Protein AF-T5A6A7-F1 (afdb_monomer_lite)

Structure (mmCIF, N/CA/C/O backbone):
data_AF-T5A6A7-F1
#
_entry.id   AF-T5A6A7-F1
#
loop_
_atom_site.group_PDB
_atom_site.id
_atom_site.type_symbol
_atom_site.label_atom_id
_atom_site.label_alt_id
_atom_site.label_comp_id
_atom_site.label_asym_id
_atom_site.label_entity_id
_atom_site.label_seq_id
_atom_site.pdbx_PDB_ins_code
_atom_site.Cartn_x
_atom_site.Cartn_y
_atom_site.Cartn_z
_atom_site.occupancy
_atom_site.B_iso_or_equiv
_atom_site.auth_seq_id
_atom_site.auth_comp_id
_atom_site.auth_asym_id
_atom_site.auth_atom_id
_atom_site.pdbx_PDB_model_num
ATOM 1 N N . MET A 1 1 ? -23.166 -7.751 9.401 1.00 51.91 1 MET A N 1
ATOM 2 C CA . MET A 1 1 ? -21.979 -6.919 9.699 1.00 51.91 1 MET A CA 1
ATOM 3 C C . MET A 1 1 ? -20.802 -7.547 8.962 1.00 51.91 1 MET A C 1
ATOM 5 O O . MET A 1 1 ? -20.693 -8.763 9.015 1.00 51.91 1 MET A O 1
ATOM 9 N N . VAL A 1 2 ? -20.005 -6.779 8.213 1.00 72.06 2 VAL A N 1
ATOM 10 C CA . VAL A 1 2 ? -18.817 -7.300 7.501 1.00 72.06 2 VAL A CA 1
ATOM 11 C C . VAL A 1 2 ? -17.586 -6.985 8.348 1.00 72.06 2 VAL A C 1
ATOM 13 O O . VAL A 1 2 ? -17.478 -5.863 8.838 1.00 72.06 2 VAL A O 1
ATOM 16 N N . ALA A 1 3 ? -16.694 -7.960 8.543 1.00 84.31 3 ALA A N 1
ATOM 17 C CA . ALA A 1 3 ? -15.513 -7.804 9.396 1.00 84.31 3 ALA A CA 1
ATOM 18 C C . ALA A 1 3 ? -14.554 -6.719 8.871 1.00 84.31 3 ALA A C 1
ATOM 20 O O . 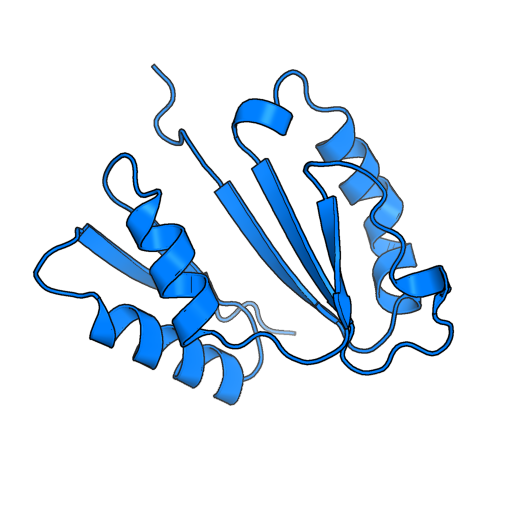ALA A 1 3 ? -14.071 -5.884 9.632 1.00 84.31 3 ALA A O 1
ATOM 21 N N . THR A 1 4 ? -14.338 -6.674 7.555 1.00 91.19 4 THR A N 1
ATOM 22 C CA . THR A 1 4 ? -13.457 -5.694 6.910 1.00 91.19 4 THR A CA 1
ATOM 23 C C . THR A 1 4 ? -14.259 -4.508 6.387 1.00 91.19 4 THR A C 1
ATOM 25 O O . THR A 1 4 ? -15.081 -4.652 5.482 1.00 91.19 4 THR A O 1
ATOM 28 N N . ARG A 1 5 ? -14.005 -3.316 6.939 1.00 92.62 5 ARG A N 1
ATOM 29 C CA . ARG A 1 5 ? -14.671 -2.069 6.519 1.00 92.62 5 ARG A CA 1
ATOM 30 C C . ARG A 1 5 ? -13.859 -1.230 5.536 1.00 92.62 5 ARG A C 1
ATOM 32 O O . ARG A 1 5 ? -14.436 -0.379 4.868 1.00 92.62 5 ARG A O 1
ATOM 39 N N . ARG A 1 6 ? -12.543 -1.445 5.459 1.00 94.75 6 ARG A N 1
ATOM 40 C CA . ARG A 1 6 ? -11.630 -0.679 4.605 1.00 94.75 6 ARG A CA 1
ATOM 41 C C . ARG A 1 6 ? -10.433 -1.532 4.199 1.00 94.75 6 ARG A C 1
ATOM 43 O O . ARG A 1 6 ? -9.910 -2.275 5.023 1.00 94.75 6 ARG A O 1
ATOM 50 N N . VAL A 1 7 ? -10.017 -1.407 2.944 1.00 95.50 7 VAL A N 1
ATOM 51 C CA . VAL A 1 7 ? -8.842 -2.060 2.359 1.00 95.50 7 VAL A CA 1
ATOM 52 C C . VAL A 1 7 ? -8.104 -1.038 1.500 1.00 95.50 7 VAL A C 1
ATOM 54 O O . VAL A 1 7 ? -8.692 -0.445 0.594 1.00 95.50 7 VAL A O 1
ATOM 57 N N . THR A 1 8 ? -6.810 -0.863 1.753 1.00 96.62 8 THR A N 1
ATOM 58 C CA . THR A 1 8 ? -5.928 -0.050 0.911 1.00 96.62 8 THR A CA 1
ATOM 59 C C . THR A 1 8 ? -4.861 -0.955 0.303 1.00 96.62 8 THR A C 1
ATOM 61 O O . THR A 1 8 ? -3.985 -1.442 1.009 1.00 96.62 8 THR A O 1
ATOM 64 N N . LEU A 1 9 ? -4.929 -1.177 -1.010 1.00 95.81 9 LEU A N 1
ATOM 65 C CA . LEU A 1 9 ? -3.895 -1.879 -1.766 1.00 95.81 9 LEU A CA 1
ATOM 66 C C . LEU A 1 9 ? -2.846 -0.870 -2.236 1.00 95.81 9 LEU A C 1
ATOM 68 O O . LEU A 1 9 ? -3.151 0.011 -3.042 1.00 95.81 9 LEU A O 1
ATOM 72 N N . VAL A 1 10 ? -1.611 -1.019 -1.762 1.00 96.62 10 VAL A N 1
ATOM 73 C CA . VAL A 1 10 ? -0.459 -0.244 -2.236 1.00 96.62 10 VAL A CA 1
ATOM 74 C C . VAL A 1 10 ? 0.381 -1.133 -3.133 1.00 96.62 10 VAL A C 1
ATOM 76 O O . VAL A 1 10 ? 0.923 -2.136 -2.682 1.00 96.62 10 VAL A O 1
ATOM 79 N N . TRP A 1 11 ? 0.504 -0.759 -4.403 1.00 94.50 11 TRP A N 1
ATOM 80 C CA . TRP A 1 11 ? 1.246 -1.544 -5.377 1.00 94.50 11 TRP A CA 1
ATOM 81 C C . TRP A 1 11 ? 2.380 -0.733 -5.986 1.00 94.50 11 TRP A C 1
ATOM 83 O O . TRP A 1 11 ? 2.155 0.279 -6.643 1.00 94.50 11 TRP A O 1
ATOM 93 N N . ILE A 1 12 ? 3.614 -1.179 -5.767 1.00 94.56 12 ILE A N 1
ATOM 94 C CA . ILE A 1 12 ? 4.811 -0.541 -6.310 1.00 94.56 12 ILE A CA 1
ATOM 95 C C . ILE A 1 12 ? 5.262 -1.333 -7.532 1.00 94.56 12 ILE A C 1
ATOM 97 O O . ILE A 1 12 ? 5.624 -2.502 -7.422 1.00 94.56 12 ILE A O 1
ATOM 101 N N . VAL A 1 13 ? 5.275 -0.682 -8.691 1.00 92.56 13 VAL A N 1
ATOM 102 C CA . VAL A 1 13 ? 5.692 -1.281 -9.959 1.00 92.56 13 VAL A CA 1
ATOM 103 C C . VAL A 1 13 ? 6.827 -0.491 -10.597 1.00 92.56 13 VAL A C 1
ATOM 105 O O . VAL A 1 13 ? 7.053 0.693 -10.317 1.00 92.56 13 VAL A O 1
ATOM 108 N N . ARG A 1 14 ? 7.602 -1.154 -11.459 1.00 90.94 14 ARG A N 1
ATOM 109 C CA . ARG A 1 14 ? 8.699 -0.489 -12.169 1.00 90.94 14 ARG A CA 1
ATOM 110 C C . ARG A 1 14 ? 8.172 0.394 -13.288 1.00 90.94 14 ARG A C 1
ATOM 112 O O . ARG A 1 14 ? 8.518 1.569 -13.332 1.00 90.94 14 ARG A O 1
ATOM 119 N N . THR A 1 15 ? 7.337 -0.172 -14.149 1.00 89.31 15 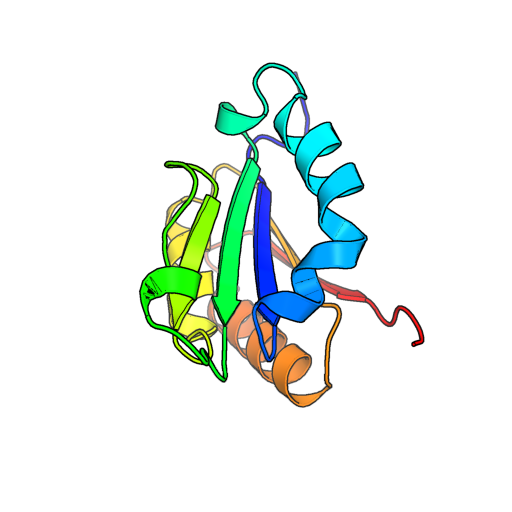THR A N 1
ATOM 120 C CA . THR A 1 15 ? 6.765 0.493 -15.321 1.00 89.31 15 THR A CA 1
ATOM 121 C C . THR A 1 15 ? 5.296 0.099 -15.473 1.00 89.31 15 THR A C 1
ATOM 123 O O . THR A 1 15 ? 4.845 -0.876 -14.866 1.00 89.31 15 THR A O 1
ATOM 126 N N . TYR A 1 16 ? 4.536 0.860 -16.253 1.00 85.12 16 TYR A N 1
ATOM 127 C CA . TYR A 1 16 ? 3.095 0.660 -16.404 1.00 85.12 16 TYR A CA 1
ATOM 128 C C . TYR A 1 16 ? 2.737 -0.633 -17.150 1.00 85.12 16 TYR A C 1
ATOM 130 O O . TYR A 1 16 ? 1.740 -1.275 -16.825 1.00 85.12 16 TYR A O 1
ATOM 138 N N . GLU A 1 17 ? 3.583 -1.076 -18.079 1.00 85.62 17 GLU A N 1
ATOM 139 C CA . GLU A 1 17 ? 3.382 -2.292 -18.879 1.00 85.62 17 GLU A CA 1
ATOM 140 C C . GLU A 1 17 ? 3.291 -3.542 -17.992 1.00 85.62 17 GLU A C 1
ATOM 142 O O . GLU A 1 17 ? 2.569 -4.488 -18.299 1.00 85.62 17 GLU A O 1
ATOM 147 N N . THR A 1 18 ? 3.943 -3.527 -16.822 1.00 82.00 18 THR A N 1
ATOM 148 C CA . THR A 1 18 ? 3.849 -4.624 -15.842 1.00 82.00 18 THR A CA 1
ATOM 149 C C . THR A 1 18 ? 2.436 -4.836 -15.295 1.00 82.00 18 THR A C 1
ATOM 151 O O . THR A 1 18 ? 2.170 -5.882 -14.712 1.00 82.00 18 THR A O 1
ATOM 154 N N . LEU A 1 19 ? 1.522 -3.882 -15.492 1.00 83.62 19 LEU A N 1
ATOM 155 C CA . LEU A 1 19 ? 0.122 -4.010 -15.100 1.00 83.62 19 LEU A CA 1
ATOM 156 C C . LEU A 1 19 ? -0.729 -4.708 -16.167 1.00 83.62 19 LEU A C 1
ATOM 158 O O . LEU A 1 19 ? -1.845 -5.111 -15.861 1.00 83.62 19 LEU A O 1
ATOM 162 N N . GLU A 1 20 ? -0.256 -4.846 -17.411 1.00 86.56 20 GLU A N 1
ATOM 163 C CA . GLU A 1 20 ? -1.081 -5.329 -18.528 1.00 86.56 20 GLU A CA 1
ATOM 164 C C . GLU A 1 20 ? -1.627 -6.738 -18.306 1.00 86.56 20 GLU A C 1
ATOM 166 O O . GLU A 1 20 ? -2.822 -6.963 -18.494 1.00 86.56 20 GLU A O 1
ATOM 171 N N . TRP A 1 21 ? -0.790 -7.659 -17.826 1.00 88.38 21 TRP A N 1
ATOM 172 C CA . TRP A 1 21 ? -1.198 -9.045 -17.575 1.00 88.38 21 TRP A CA 1
ATOM 173 C C . TRP A 1 21 ? -2.264 -9.156 -16.477 1.00 88.38 21 TRP A C 1
ATOM 175 O O . TRP A 1 21 ? -3.104 -10.052 -16.520 1.00 88.38 21 TRP A O 1
ATOM 185 N N . VAL A 1 22 ? -2.253 -8.240 -15.499 1.00 88.62 22 VAL A N 1
ATOM 186 C CA . VAL A 1 22 ? -3.201 -8.268 -14.381 1.00 88.62 22 VAL A CA 1
ATOM 187 C C . VAL A 1 22 ? -4.525 -7.590 -14.728 1.00 88.62 22 VAL A C 1
ATOM 189 O O . VAL A 1 22 ? -5.493 -7.727 -13.981 1.00 88.62 22 VAL A O 1
ATOM 192 N N . ARG A 1 23 ? -4.583 -6.825 -15.831 1.00 86.06 23 ARG A N 1
ATOM 193 C CA . ARG A 1 23 ? -5.754 -6.008 -16.188 1.00 86.06 23 ARG A CA 1
ATOM 194 C C . ARG A 1 23 ? -7.067 -6.786 -16.145 1.00 86.06 23 ARG A C 1
ATOM 196 O O . ARG A 1 23 ? -7.994 -6.252 -15.546 1.00 86.06 23 ARG A O 1
ATOM 203 N N . PRO A 1 24 ? -7.171 -8.029 -16.660 1.00 89.62 24 PRO A N 1
ATOM 204 C CA . PRO A 1 24 ? -8.423 -8.780 -16.587 1.00 89.62 24 PRO A CA 1
ATOM 205 C C . PRO A 1 24 ? -8.891 -9.011 -15.143 1.00 89.62 24 PRO A C 1
ATOM 207 O O . PRO A 1 24 ? -10.071 -8.850 -14.836 1.00 89.62 24 PRO A O 1
ATOM 210 N N . PHE A 1 25 ? -7.964 -9.323 -14.233 1.00 91.06 25 PHE A N 1
ATOM 211 C CA . PHE A 1 25 ? -8.262 -9.515 -12.812 1.00 91.06 25 PHE A CA 1
ATOM 212 C C . PHE A 1 25 ? -8.613 -8.195 -12.129 1.00 91.06 25 PHE A C 1
ATOM 214 O O . PHE A 1 25 ? -9.563 -8.134 -11.347 1.00 91.06 25 PHE A O 1
ATOM 221 N N . MET A 1 26 ? -7.885 -7.125 -12.461 1.00 88.50 26 MET A N 1
ATOM 222 C CA . MET A 1 26 ? -8.197 -5.785 -11.979 1.00 88.50 26 MET A CA 1
ATOM 223 C C . MET A 1 26 ? -9.613 -5.401 -12.412 1.00 88.50 26 MET A C 1
ATOM 225 O O . MET A 1 26 ? -10.416 -5.052 -11.560 1.00 88.50 26 MET A O 1
ATOM 229 N N . ASP A 1 27 ? -9.977 -5.570 -13.681 1.00 87.81 27 ASP A N 1
ATOM 230 C CA . ASP A 1 27 ? -11.318 -5.277 -14.194 1.00 87.81 27 ASP A CA 1
ATOM 231 C C . ASP A 1 27 ? -12.412 -6.079 -13.483 1.00 87.81 27 ASP A C 1
ATOM 233 O O . ASP A 1 27 ? -13.471 -5.526 -13.179 1.00 87.81 27 ASP A O 1
ATOM 237 N N . MET A 1 28 ? -12.162 -7.351 -13.156 1.00 91.44 28 MET A N 1
ATOM 238 C CA . MET A 1 28 ? -13.087 -8.158 -12.353 1.00 91.44 28 MET A CA 1
ATOM 239 C C . MET A 1 28 ? -13.289 -7.560 -10.958 1.00 91.44 28 MET A C 1
ATOM 241 O O . MET A 1 28 ? -14.429 -7.321 -10.557 1.00 91.44 28 MET A O 1
ATOM 245 N N . ILE A 1 29 ? -12.203 -7.234 -10.249 1.00 90.94 29 ILE A N 1
ATOM 246 C CA . ILE A 1 29 ? -12.256 -6.547 -8.948 1.00 90.94 29 ILE A CA 1
ATOM 247 C C . ILE A 1 29 ? -12.980 -5.204 -9.096 1.00 90.94 29 ILE A C 1
ATOM 249 O O . ILE A 1 29 ? -13.813 -4.825 -8.266 1.00 90.94 29 ILE A O 1
ATOM 253 N N . LEU A 1 30 ? -12.716 -4.492 -10.196 1.00 88.75 30 LEU A N 1
ATOM 254 C CA . LEU A 1 30 ? -13.318 -3.207 -10.491 1.00 88.75 30 LEU A CA 1
ATOM 255 C C . LEU A 1 30 ? -14.787 -3.299 -10.967 1.00 88.75 30 LEU A C 1
ATOM 257 O O . LEU A 1 30 ? -15.421 -2.265 -11.205 1.00 88.75 30 LEU A O 1
ATOM 261 N N . ARG A 1 31 ? -15.376 -4.489 -11.057 1.00 90.88 31 ARG A N 1
ATOM 262 C CA . ARG A 1 31 ? -16.815 -4.680 -11.307 1.00 90.88 31 ARG A CA 1
ATOM 263 C C . ARG A 1 31 ? -17.580 -5.137 -10.071 1.00 90.88 31 ARG A C 1
ATOM 265 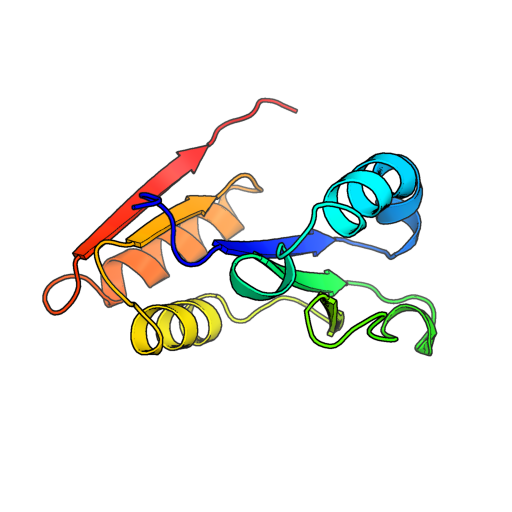O O . ARG A 1 31 ? -18.807 -5.116 -10.097 1.00 90.88 31 ARG A O 1
ATOM 272 N N . ILE A 1 32 ? -16.886 -5.496 -8.988 1.00 91.44 32 ILE A N 1
ATOM 273 C CA . ILE A 1 32 ? -17.528 -5.915 -7.739 1.00 91.44 32 ILE A CA 1
ATOM 274 C C . ILE A 1 32 ? -18.421 -4.770 -7.216 1.00 91.44 32 ILE A C 1
ATOM 276 O O . ILE A 1 32 ? -17.927 -3.646 -7.033 1.00 91.44 32 ILE A O 1
ATOM 280 N N . PRO A 1 33 ? -19.723 -5.024 -6.973 1.00 91.19 33 PRO A N 1
ATOM 281 C CA . PRO A 1 33 ? -20.638 -4.023 -6.436 1.00 91.19 33 PRO A CA 1
ATOM 282 C C . PRO A 1 33 ? -20.131 -3.448 -5.112 1.00 91.19 33 PRO A C 1
ATOM 284 O O . PRO A 1 33 ? -19.573 -4.172 -4.292 1.00 91.19 33 PRO A O 1
ATOM 287 N N . ASN A 1 34 ? -20.319 -2.144 -4.898 1.00 89.69 34 ASN A N 1
ATOM 288 C CA . ASN A 1 34 ? -19.941 -1.434 -3.665 1.00 89.69 34 ASN A CA 1
ATOM 289 C C . ASN A 1 34 ? -18.447 -1.512 -3.292 1.00 89.69 34 ASN A C 1
ATOM 291 O O . ASN A 1 34 ? -18.046 -1.044 -2.229 1.00 89.69 34 ASN A O 1
ATOM 295 N N . ARG A 1 35 ? -17.567 -2.025 -4.170 1.00 91.00 35 ARG A N 1
ATOM 296 C CA . ARG A 1 35 ? -16.130 -2.109 -3.855 1.00 91.00 35 ARG A CA 1
ATOM 297 C C . ARG A 1 35 ? -15.494 -0.747 -3.597 1.00 91.00 35 ARG A C 1
ATOM 299 O O . ARG A 1 35 ? -14.494 -0.684 -2.903 1.00 91.00 35 ARG A O 1
ATOM 306 N N . LYS A 1 36 ? -16.065 0.338 -4.133 1.00 89.75 36 LYS A N 1
ATOM 307 C CA . LYS A 1 36 ? -15.566 1.708 -3.934 1.00 89.75 36 LYS A CA 1
ATOM 308 C C . LYS A 1 36 ? -15.687 2.183 -2.482 1.00 89.75 36 LYS A C 1
ATOM 310 O O . LYS A 1 36 ? -14.936 3.071 -2.089 1.00 89.75 36 LYS A O 1
ATOM 315 N N . ASP A 1 37 ? -16.583 1.576 -1.708 1.00 89.81 37 ASP A N 1
ATOM 316 C CA . ASP A 1 37 ? -16.816 1.930 -0.307 1.00 89.81 37 ASP A CA 1
ATOM 317 C C . ASP A 1 37 ? -15.759 1.315 0.619 1.00 89.81 37 ASP A C 1
ATOM 319 O O . ASP A 1 37 ? -15.551 1.793 1.731 1.00 89.81 37 ASP A O 1
ATOM 323 N N . ILE A 1 38 ? -15.073 0.264 0.149 1.00 91.81 38 ILE A N 1
ATOM 324 C CA . ILE A 1 38 ? -14.141 -0.539 0.948 1.00 91.81 38 ILE A CA 1
ATOM 325 C C . ILE A 1 38 ? -12.721 -0.468 0.380 1.00 91.81 38 ILE A C 1
ATOM 327 O O . ILE A 1 38 ? -11.780 -0.231 1.132 1.00 91.81 38 ILE A O 1
ATOM 331 N N . LEU A 1 39 ? -12.552 -0.664 -0.930 1.00 94.06 39 LEU A N 1
ATOM 332 C CA . LEU A 1 39 ? -11.262 -0.829 -1.596 1.00 94.06 39 LEU A CA 1
ATOM 333 C C . LEU A 1 39 ? -10.758 0.477 -2.218 1.00 94.06 39 LEU A C 1
ATOM 335 O O . LEU A 1 39 ? -11.374 1.052 -3.120 1.00 94.06 39 LEU A O 1
ATOM 339 N N . ARG A 1 40 ? -9.557 0.873 -1.802 1.00 94.31 40 ARG A N 1
ATOM 340 C CA . ARG A 1 40 ? -8.736 1.908 -2.435 1.00 94.31 40 ARG A CA 1
ATOM 341 C C . ARG A 1 40 ? -7.460 1.271 -2.972 1.00 94.31 40 ARG A C 1
ATOM 343 O O . ARG A 1 40 ? -6.847 0.456 -2.296 1.00 94.31 40 ARG A O 1
ATOM 350 N N . ILE A 1 41 ? -7.048 1.657 -4.174 1.00 93.88 41 ILE A N 1
ATOM 351 C CA . ILE A 1 41 ? -5.830 1.164 -4.822 1.00 93.88 41 ILE A CA 1
ATOM 352 C C . ILE A 1 41 ? -4.919 2.356 -5.102 1.00 93.88 41 ILE A C 1
ATOM 354 O O . ILE A 1 41 ? -5.344 3.350 -5.695 1.00 93.88 41 ILE A O 1
ATOM 358 N N . GLN A 1 42 ? -3.668 2.256 -4.670 1.00 94.69 42 GLN A N 1
ATOM 359 C CA . GLN A 1 42 ? -2.622 3.241 -4.911 1.00 94.69 42 GLN A CA 1
ATOM 360 C C . GLN A 1 42 ? -1.471 2.554 -5.639 1.00 94.69 42 GLN A C 1
ATOM 362 O O . GLN A 1 42 ? -0.826 1.666 -5.086 1.00 94.69 42 GLN A O 1
ATOM 367 N N . VAL A 1 43 ? -1.223 2.953 -6.883 1.00 93.25 43 VAL A N 1
ATOM 368 C CA . VAL A 1 43 ? -0.149 2.399 -7.709 1.00 93.25 43 VAL A CA 1
ATOM 369 C C . VAL A 1 43 ? 0.997 3.398 -7.780 1.00 93.25 43 VAL A C 1
ATOM 371 O O . VAL A 1 43 ? 0.802 4.539 -8.190 1.00 93.25 43 VAL A O 1
ATOM 374 N N . PHE A 1 44 ? 2.193 2.971 -7.397 1.00 94.12 44 PHE A N 1
ATOM 375 C CA . PHE A 1 44 ? 3.415 3.765 -7.437 1.00 94.12 44 PHE A CA 1
ATOM 376 C C . PHE A 1 44 ? 4.316 3.257 -8.564 1.00 94.12 44 PHE A C 1
ATOM 378 O O . PHE A 1 44 ? 4.828 2.140 -8.499 1.00 94.12 44 PHE A O 1
ATOM 385 N N . VAL A 1 45 ? 4.500 4.069 -9.607 1.00 93.12 45 VAL A N 1
ATOM 386 C CA . VAL A 1 45 ? 5.316 3.732 -10.781 1.00 93.12 45 VAL A CA 1
ATOM 387 C C . VAL A 1 45 ? 6.696 4.360 -10.621 1.00 93.12 45 VAL A C 1
ATOM 389 O O . VAL A 1 45 ? 6.864 5.573 -10.734 1.00 93.12 45 VAL A O 1
ATOM 392 N N . THR A 1 46 ? 7.710 3.537 -10.356 1.00 93.00 46 THR A N 1
ATOM 393 C CA . THR A 1 46 ? 9.057 4.030 -10.008 1.00 93.00 46 THR A CA 1
ATOM 394 C C . THR A 1 46 ? 9.877 4.515 -11.205 1.00 93.00 46 THR A C 1
ATOM 396 O O . THR A 1 46 ? 10.823 5.279 -11.016 1.00 93.00 46 THR A O 1
ATOM 399 N N . ARG A 1 47 ? 9.535 4.094 -12.429 1.00 90.94 47 ARG A N 1
ATOM 400 C CA . ARG A 1 47 ? 10.142 4.548 -13.691 1.00 90.94 47 ARG A CA 1
ATOM 401 C C . ARG A 1 47 ? 9.058 4.771 -14.759 1.00 90.94 47 ARG A C 1
ATOM 403 O O . ARG A 1 47 ? 8.918 3.938 -15.654 1.00 90.94 47 ARG A O 1
ATOM 410 N N . PRO A 1 48 ? 8.267 5.853 -14.662 1.00 83.56 48 PRO A N 1
ATOM 411 C CA . PRO A 1 48 ? 7.270 6.167 -15.680 1.00 83.56 48 PRO A CA 1
ATOM 412 C C . PRO A 1 48 ? 7.975 6.496 -17.001 1.00 83.56 48 PRO A C 1
ATOM 414 O O . PRO A 1 48 ? 8.921 7.285 -17.010 1.00 83.56 48 PRO A O 1
ATOM 417 N N . GLN A 1 49 ? 7.543 5.881 -18.103 1.00 83.56 49 GLN A N 1
ATOM 418 C CA . GLN A 1 49 ? 8.110 6.156 -19.428 1.00 83.56 49 GLN A CA 1
ATOM 419 C C . GLN A 1 49 ? 7.390 7.326 -20.096 1.00 83.56 49 GLN A C 1
ATOM 421 O O . GLN A 1 49 ? 8.014 8.131 -20.786 1.00 83.56 49 GLN A O 1
ATOM 426 N N . ASN A 1 50 ? 6.089 7.460 -19.842 1.00 80.94 50 ASN A N 1
ATOM 427 C CA . ASN A 1 50 ? 5.262 8.536 -20.351 1.00 80.94 50 ASN A CA 1
ATOM 428 C C . ASN A 1 50 ? 4.470 9.183 -19.199 1.00 80.94 50 ASN A C 1
ATOM 430 O O . ASN A 1 50 ? 3.884 8.478 -18.380 1.00 80.94 50 ASN A O 1
ATOM 434 N N . PRO A 1 51 ? 4.368 10.522 -19.123 1.00 75.31 51 PRO A N 1
ATOM 435 C CA . PRO A 1 51 ? 3.490 11.186 -18.156 1.00 75.31 51 PRO A CA 1
ATOM 436 C C . PRO A 1 51 ? 2.027 10.713 -18.208 1.00 75.31 51 PRO A C 1
ATOM 438 O O . PRO A 1 51 ? 1.324 10.764 -17.199 1.00 75.31 51 PRO A O 1
ATOM 441 N N . ARG A 1 52 ? 1.568 10.220 -19.368 1.00 74.06 52 ARG A N 1
ATOM 442 C CA . ARG A 1 52 ? 0.227 9.633 -19.539 1.00 74.06 52 ARG A CA 1
ATOM 443 C C . ARG A 1 52 ? 0.024 8.327 -18.761 1.00 74.06 52 ARG A C 1
ATOM 445 O O . ARG A 1 52 ? -1.117 7.985 -18.467 1.00 74.06 52 ARG A O 1
ATOM 452 N N . ASP A 1 53 ? 1.098 7.654 -18.365 1.00 70.25 53 ASP A N 1
ATOM 453 C CA . ASP A 1 53 ? 1.050 6.406 -17.591 1.00 70.25 53 ASP A CA 1
ATOM 454 C C . ASP A 1 53 ? 0.603 6.632 -16.136 1.00 70.25 53 ASP A C 1
ATOM 456 O O . ASP A 1 53 ? 0.333 5.684 -15.404 1.00 70.25 53 ASP A O 1
ATOM 460 N N . ILE A 1 54 ? 0.530 7.896 -15.701 1.00 72.62 54 ILE A N 1
ATOM 461 C CA . ILE A 1 54 ? 0.190 8.315 -14.332 1.00 72.62 54 ILE A CA 1
ATOM 462 C C . ILE A 1 54 ? -1.244 8.887 -14.279 1.00 72.62 54 ILE A C 1
ATOM 464 O O . ILE A 1 54 ? -1.643 9.571 -13.335 1.00 72.62 54 ILE A O 1
ATOM 468 N N . VAL A 1 55 ? -2.065 8.640 -15.301 1.00 69.75 55 VAL A N 1
ATOM 469 C CA . VAL A 1 55 ? -3.457 9.104 -15.304 1.00 69.75 55 VAL A CA 1
ATOM 470 C C . VAL A 1 55 ? -4.297 8.190 -14.412 1.00 69.75 55 VAL A C 1
ATOM 472 O O . VAL A 1 55 ? -4.490 7.008 -14.687 1.00 69.75 55 VAL A O 1
ATOM 475 N N . SER A 1 56 ? -4.820 8.749 -13.320 1.00 72.31 56 SER A N 1
ATOM 476 C CA . SER A 1 56 ? -5.686 8.015 -12.394 1.00 72.31 56 SER A CA 1
ATOM 477 C C . SER A 1 56 ? -7.015 7.665 -13.069 1.00 72.31 56 SER A C 1
ATOM 479 O O . SER A 1 56 ? -7.792 8.550 -13.421 1.00 72.31 56 SER A O 1
ATOM 481 N N . ALA A 1 57 ? -7.292 6.368 -13.226 1.00 63.97 57 ALA A N 1
ATOM 482 C CA . ALA A 1 57 ? -8.493 5.875 -13.904 1.00 63.97 57 ALA A CA 1
ATOM 483 C C . ALA A 1 57 ? -9.792 6.081 -13.093 1.00 63.97 57 ALA A C 1
ATOM 485 O O . ALA A 1 57 ? -10.887 5.997 -13.646 1.00 63.97 57 ALA A O 1
ATOM 486 N N . SER A 1 58 ? -9.706 6.320 -11.776 1.00 73.38 58 SER A N 1
ATOM 487 C CA . SER A 1 58 ? -10.872 6.626 -10.933 1.00 73.38 58 SER A CA 1
ATOM 488 C C . SER A 1 58 ? -10.483 7.283 -9.604 1.00 73.38 58 SER A C 1
ATOM 490 O O . SER A 1 58 ? -9.321 7.279 -9.213 1.00 73.38 58 SER A O 1
ATOM 492 N N . SER A 1 59 ? -11.467 7.772 -8.843 1.00 77.44 59 SER A N 1
ATOM 493 C CA . SER A 1 59 ? -11.244 8.293 -7.484 1.00 77.44 59 SER A CA 1
ATOM 494 C C . SER A 1 59 ? -10.675 7.249 -6.511 1.00 77.44 59 SER A C 1
ATOM 496 O O . SER A 1 59 ? -9.948 7.606 -5.583 1.00 77.44 59 SER A O 1
ATOM 498 N N . THR A 1 60 ? -10.984 5.968 -6.733 1.00 84.81 60 THR A N 1
ATOM 499 C CA . THR A 1 60 ? -10.564 4.838 -5.891 1.00 84.81 60 THR A CA 1
ATOM 500 C C . THR A 1 60 ? -9.301 4.136 -6.386 1.00 84.81 60 THR A C 1
ATOM 502 O O . THR A 1 60 ? -8.790 3.275 -5.682 1.00 84.81 60 THR A O 1
ATOM 505 N N . VAL A 1 61 ? -8.802 4.479 -7.580 1.00 90.00 61 VAL A N 1
ATOM 506 C CA . VAL A 1 61 ? -7.564 3.933 -8.159 1.00 90.00 61 VAL A CA 1
ATOM 507 C C . VAL A 1 61 ? -6.674 5.101 -8.556 1.00 90.00 61 VAL A C 1
ATOM 509 O O . VAL A 1 61 ? -6.898 5.734 -9.589 1.00 90.00 61 VAL A O 1
ATOM 512 N N . LYS A 1 62 ? -5.682 5.392 -7.716 1.00 91.56 62 LYS A N 1
ATOM 513 C CA . LYS A 1 62 ? -4.759 6.513 -7.903 1.00 91.56 62 LYS A CA 1
ATOM 514 C C . LYS A 1 62 ? -3.393 6.016 -8.342 1.00 91.56 62 LYS A C 1
ATOM 516 O O . LYS A 1 62 ? -2.926 4.993 -7.849 1.00 91.56 62 LYS A O 1
ATOM 521 N N . MET A 1 63 ? -2.762 6.756 -9.244 1.00 90.88 63 MET A N 1
ATOM 522 C CA . MET A 1 63 ? -1.410 6.478 -9.725 1.00 90.88 63 MET A CA 1
ATOM 523 C C . MET A 1 63 ? -0.470 7.613 -9.324 1.00 90.88 63 MET A C 1
ATOM 525 O O . MET A 1 63 ? -0.835 8.784 -9.422 1.00 90.88 63 MET A O 1
ATOM 529 N N . PHE A 1 64 ? 0.728 7.262 -8.866 1.00 91.62 64 PHE A N 1
ATOM 530 C CA . PHE A 1 64 ? 1.741 8.190 -8.373 1.00 91.62 64 PHE A CA 1
ATOM 531 C C . PHE A 1 64 ? 3.112 7.852 -8.978 1.00 91.62 64 PHE A C 1
ATOM 533 O O . PHE A 1 64 ? 3.440 6.671 -9.111 1.00 91.62 64 PHE A O 1
ATOM 540 N N . PRO A 1 65 ? 3.938 8.850 -9.336 1.00 92.19 65 PRO A N 1
ATOM 541 C CA . PRO A 1 65 ? 5.314 8.602 -9.743 1.00 92.19 65 PRO A CA 1
ATOM 542 C C . PRO A 1 65 ? 6.219 8.333 -8.536 1.00 92.19 65 PRO A C 1
ATOM 544 O O . PRO A 1 65 ? 6.034 8.898 -7.459 1.00 92.19 65 PRO A O 1
ATOM 547 N N . GLY A 1 66 ? 7.266 7.541 -8.754 1.00 92.31 66 GLY A N 1
ATOM 548 C CA . GLY A 1 66 ? 8.333 7.316 -7.784 1.00 92.31 66 GLY A CA 1
ATOM 549 C C . GLY A 1 66 ? 8.018 6.236 -6.750 1.00 92.31 66 GLY A C 1
ATOM 550 O O . GLY A 1 66 ? 7.102 5.431 -6.910 1.00 92.31 66 GLY A O 1
ATOM 551 N N . ARG A 1 67 ? 8.846 6.181 -5.701 1.00 94.25 67 ARG A N 1
ATOM 552 C CA . ARG A 1 67 ? 8.651 5.278 -4.560 1.00 94.25 67 ARG A CA 1
ATOM 553 C C . ARG A 1 67 ? 7.779 5.967 -3.504 1.00 94.25 67 ARG A C 1
ATOM 555 O O . ARG A 1 67 ? 7.980 7.157 -3.263 1.00 94.25 67 ARG A O 1
ATOM 562 N N . PRO A 1 68 ? 6.848 5.249 -2.857 1.00 96.31 68 PRO A N 1
ATOM 563 C CA . PRO A 1 68 ? 6.089 5.807 -1.748 1.00 96.31 68 PRO A CA 1
ATOM 564 C C . PRO A 1 68 ? 7.000 6.092 -0.551 1.00 96.31 68 PRO A C 1
ATOM 566 O O . PRO A 1 68 ? 7.929 5.337 -0.271 1.00 96.31 68 PRO A O 1
ATOM 569 N N . ASN A 1 69 ? 6.684 7.143 0.205 1.00 96.81 69 ASN A N 1
ATOM 570 C CA . ASN A 1 69 ? 7.182 7.285 1.568 1.00 96.81 69 ASN A CA 1
ATOM 571 C C . ASN A 1 69 ? 6.304 6.418 2.482 1.00 96.81 69 ASN A C 1
ATOM 573 O O . ASN A 1 69 ? 5.173 6.797 2.792 1.00 96.81 69 ASN A O 1
ATOM 577 N N . ILE A 1 70 ? 6.814 5.247 2.871 1.00 97.50 70 ILE A N 1
ATOM 578 C CA . ILE A 1 70 ? 6.054 4.239 3.621 1.00 97.50 70 ILE A CA 1
ATOM 579 C C . ILE A 1 70 ? 5.583 4.765 4.979 1.00 97.50 70 ILE A C 1
ATOM 581 O O . ILE A 1 70 ? 4.426 4.560 5.334 1.00 97.50 70 ILE A O 1
ATOM 585 N N . HIS A 1 71 ? 6.421 5.515 5.698 1.00 96.62 71 HIS A N 1
ATOM 586 C CA . HIS A 1 71 ? 6.044 6.109 6.983 1.00 96.62 71 HIS A CA 1
ATOM 587 C C . HIS A 1 71 ? 4.888 7.100 6.846 1.00 96.62 71 HIS A C 1
ATOM 589 O O . HIS A 1 71 ? 3.931 7.047 7.616 1.00 96.62 71 HIS A O 1
ATOM 595 N N . LEU A 1 72 ? 4.956 8.007 5.868 1.00 97.00 72 LEU A N 1
ATOM 596 C CA . LEU A 1 72 ? 3.891 8.984 5.643 1.00 97.00 72 LEU A CA 1
ATOM 597 C C . LEU A 1 72 ? 2.592 8.300 5.203 1.00 97.00 72 LEU A C 1
ATOM 599 O O . LEU A 1 72 ? 1.515 8.664 5.673 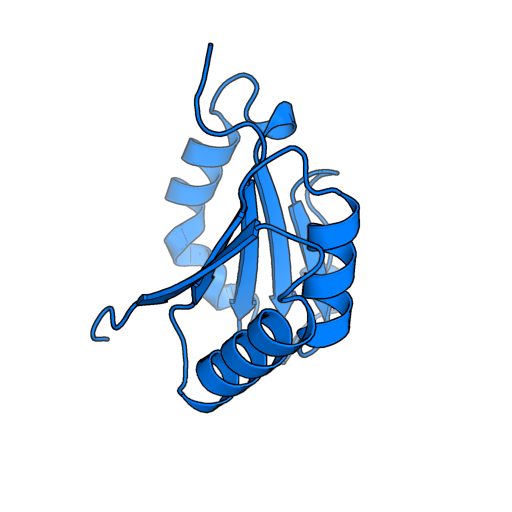1.00 97.00 72 LEU A O 1
ATOM 603 N N . LEU A 1 73 ? 2.701 7.311 4.313 1.00 96.81 73 LEU A N 1
ATOM 604 C CA . LEU A 1 73 ? 1.560 6.539 3.837 1.00 96.81 73 LEU A CA 1
ATOM 605 C C . LEU A 1 73 ? 0.887 5.818 5.003 1.00 96.81 73 LEU A C 1
ATOM 607 O O . LEU A 1 73 ? -0.311 5.990 5.204 1.00 96.81 73 LEU A O 1
ATOM 611 N N . LEU A 1 74 ? 1.650 5.062 5.794 1.00 96.81 74 LEU A N 1
ATOM 612 C CA . LEU A 1 74 ? 1.098 4.287 6.895 1.00 96.81 74 LEU A CA 1
ATOM 613 C C . LEU A 1 74 ? 0.474 5.187 7.966 1.00 96.81 74 LEU A C 1
ATOM 615 O O . LEU A 1 74 ? -0.645 4.921 8.386 1.00 96.81 74 LEU A O 1
ATOM 619 N N . ASN A 1 75 ? 1.140 6.280 8.354 1.00 96.25 75 ASN A N 1
ATOM 620 C CA . ASN A 1 75 ? 0.581 7.239 9.311 1.00 96.25 75 ASN A CA 1
ATOM 621 C C . ASN A 1 75 ? -0.777 7.779 8.850 1.00 96.25 75 ASN A C 1
ATOM 623 O O . ASN A 1 75 ? -1.708 7.875 9.645 1.00 96.25 75 ASN A O 1
ATOM 627 N N . LYS A 1 76 ? -0.913 8.092 7.558 1.00 95.75 76 LYS A N 1
ATOM 628 C CA . LYS A 1 76 ? -2.190 8.532 6.992 1.00 95.75 76 LYS A CA 1
ATOM 629 C C . LYS A 1 76 ? -3.254 7.437 7.062 1.00 95.75 76 LYS A C 1
ATOM 631 O O . LYS A 1 76 ? -4.397 7.715 7.406 1.00 95.75 76 LYS A O 1
ATOM 636 N N . GLU A 1 77 ? -2.896 6.198 6.736 1.00 96.19 77 GLU A N 1
ATOM 637 C CA . GLU A 1 77 ? -3.844 5.087 6.817 1.00 96.19 77 GLU A CA 1
ATOM 638 C C . GLU A 1 77 ? -4.273 4.821 8.268 1.00 96.19 77 GLU A C 1
ATOM 640 O O . GLU A 1 77 ? -5.453 4.566 8.493 1.00 96.19 77 GLU A O 1
ATOM 645 N N . VAL A 1 78 ? -3.367 4.942 9.241 1.00 96.25 78 VAL A N 1
ATOM 646 C CA . VAL A 1 78 ? -3.659 4.816 10.680 1.00 96.25 78 VAL A CA 1
ATOM 647 C C . VAL A 1 78 ? -4.558 5.950 11.183 1.00 96.25 78 VAL A C 1
ATOM 649 O O . VAL A 1 78 ? -5.475 5.697 11.952 1.00 96.25 78 VAL A O 1
ATOM 652 N N . GLN A 1 79 ? -4.393 7.187 10.705 1.00 94.88 79 GLN A N 1
ATOM 653 C CA . GLN A 1 79 ? -5.310 8.289 11.048 1.00 94.88 79 GLN A CA 1
ATOM 654 C C . GLN A 1 79 ? -6.762 8.013 10.623 1.00 94.88 79 GLN A C 1
ATOM 656 O O . GLN A 1 79 ? -7.696 8.385 11.327 1.00 94.88 79 GLN A O 1
ATOM 661 N N . ASP A 1 80 ? -6.950 7.323 9.496 1.00 94.06 80 ASP A N 1
ATOM 662 C CA . ASP A 1 80 ? -8.262 6.909 8.982 1.00 94.06 80 ASP A CA 1
ATOM 663 C C . ASP A 1 80 ? -8.698 5.520 9.522 1.00 94.06 80 ASP A C 1
ATOM 665 O O . ASP A 1 80 ? -9.562 4.842 8.941 1.00 94.06 80 ASP A O 1
ATOM 669 N N . GLN A 1 81 ? -8.046 4.996 10.564 1.00 93.06 81 GLN A N 1
ATOM 670 C CA . GLN A 1 81 ? -8.338 3.683 11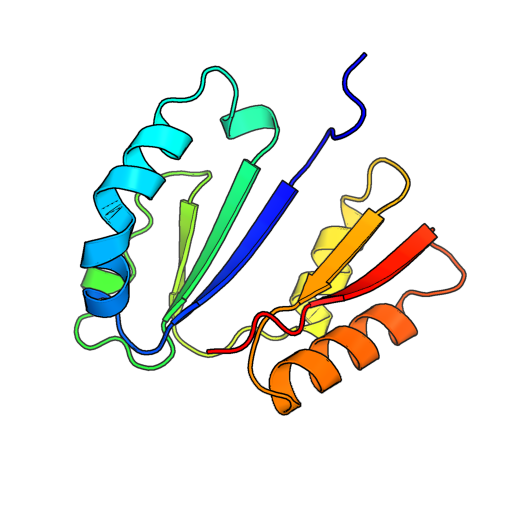.143 1.00 93.06 81 GLN A CA 1
ATOM 671 C C . GLN A 1 81 ? -9.742 3.649 11.773 1.00 93.06 81 GLN A C 1
ATOM 673 O O . GLN A 1 81 ? -10.128 4.528 12.533 1.00 93.06 81 GLN A O 1
ATOM 678 N N . ILE A 1 82 ? -10.530 2.616 11.446 1.00 92.50 82 ILE A N 1
ATOM 679 C CA . ILE A 1 82 ? -11.910 2.449 11.955 1.00 92.50 82 ILE A CA 1
ATOM 680 C C . ILE A 1 82 ? -11.954 1.505 13.171 1.00 92.50 82 ILE A C 1
ATOM 682 O O . ILE A 1 82 ? -12.802 1.642 14.045 1.00 92.50 82 ILE A O 1
ATOM 686 N N . GLY A 1 83 ? -11.064 0.517 13.203 1.00 92.00 83 GLY A N 1
ATOM 687 C CA . GLY A 1 83 ? -10.938 -0.515 14.233 1.00 92.00 83 GLY A CA 1
ATOM 688 C C . GLY A 1 83 ? -9.575 -1.183 14.082 1.00 92.00 83 GLY A C 1
ATOM 689 O O . GLY A 1 83 ? -8.696 -0.579 13.480 1.00 92.00 83 GLY A O 1
ATOM 690 N N . ALA A 1 84 ? -9.377 -2.413 14.558 1.00 93.81 84 ALA A N 1
ATOM 691 C CA . ALA A 1 84 ? -8.097 -3.110 14.379 1.00 93.81 84 ALA A CA 1
ATOM 692 C C . ALA A 1 84 ? -7.645 -3.121 12.902 1.00 93.81 84 ALA A C 1
ATOM 694 O O . ALA A 1 84 ? -8.452 -3.348 11.995 1.00 93.81 84 ALA A O 1
ATOM 695 N N . MET A 1 85 ? -6.366 -2.830 12.672 1.00 95.88 85 MET A N 1
ATOM 696 C CA . MET A 1 85 ? -5.753 -2.777 11.347 1.00 95.88 85 MET A CA 1
ATOM 697 C C . MET A 1 85 ? -4.733 -3.902 11.211 1.00 95.88 85 MET A C 1
ATOM 699 O O . MET A 1 85 ? -3.989 -4.180 12.143 1.00 95.88 85 MET A O 1
ATOM 703 N N . SER A 1 86 ? -4.663 -4.505 10.029 1.00 95.81 86 SER A N 1
ATOM 704 C CA . SER A 1 86 ? -3.574 -5.401 9.654 1.00 95.81 86 SER A CA 1
ATOM 705 C C . SER A 1 86 ? -2.848 -4.826 8.446 1.00 95.81 86 SER A C 1
ATOM 707 O O . SER A 1 86 ? -3.480 -4.338 7.504 1.00 95.81 86 SER A O 1
ATOM 709 N N . VAL A 1 87 ? -1.522 -4.863 8.495 1.00 97.12 87 VAL A N 1
ATOM 710 C CA . VAL A 1 87 ? -0.622 -4.400 7.444 1.00 97.12 87 VAL A CA 1
ATOM 711 C C . VAL A 1 87 ? 0.155 -5.606 6.947 1.00 97.12 87 VAL A C 1
ATOM 713 O O . VAL A 1 87 ? 1.003 -6.129 7.668 1.00 97.12 87 VAL A O 1
ATOM 716 N N . SER A 1 88 ? -0.137 -6.028 5.716 1.00 96.50 88 SER A N 1
ATOM 717 C CA . SER A 1 88 ? 0.626 -7.065 5.021 1.00 96.50 88 SER A CA 1
ATOM 718 C C . SER A 1 88 ? 1.586 -6.454 4.001 1.00 96.50 88 SER A C 1
ATOM 720 O O . SER A 1 88 ? 1.243 -5.478 3.325 1.00 96.50 88 SER A O 1
ATOM 722 N N . VAL A 1 89 ? 2.773 -7.042 3.863 1.00 96.06 89 VAL A N 1
ATOM 723 C CA . VAL A 1 89 ? 3.731 -6.719 2.801 1.00 96.06 89 VAL A CA 1
ATOM 724 C C . VAL A 1 89 ? 4.218 -7.991 2.116 1.00 96.06 89 VAL A C 1
ATOM 726 O O . VAL A 1 89 ? 4.665 -8.928 2.766 1.00 96.06 89 VAL A O 1
ATOM 729 N N . CYS A 1 90 ? 4.181 -7.978 0.784 1.00 93.69 90 CYS A N 1
ATOM 730 C CA . CYS A 1 90 ? 4.822 -8.968 -0.074 1.00 93.69 90 CYS A CA 1
ATOM 731 C C . CYS A 1 90 ? 5.697 -8.221 -1.086 1.00 93.69 90 CYS A C 1
ATOM 733 O O . CYS A 1 90 ? 5.196 -7.583 -2.016 1.00 93.69 90 CYS A O 1
ATOM 735 N N . GLY A 1 91 ? 7.012 -8.252 -0.895 1.00 90.44 91 GLY A N 1
ATOM 736 C CA . GLY A 1 91 ? 7.943 -7.527 -1.749 1.00 90.44 91 GLY A CA 1
ATOM 737 C C . GLY A 1 91 ? 9.403 -7.729 -1.349 1.00 90.44 91 GLY A C 1
ATOM 738 O O . GLY A 1 91 ? 9.705 -8.590 -0.528 1.00 90.44 91 GLY A O 1
ATOM 739 N N . PRO A 1 92 ? 10.331 -6.947 -1.928 1.00 91.75 92 PRO A N 1
ATOM 740 C CA . PRO A 1 92 ? 11.750 -7.041 -1.597 1.00 91.75 92 PRO A CA 1
ATOM 741 C C . PRO A 1 92 ? 12.009 -6.771 -0.112 1.00 91.75 92 PRO A C 1
ATOM 743 O O . PRO A 1 92 ? 11.335 -5.926 0.476 1.00 91.75 92 PRO A O 1
ATOM 746 N N . GLY A 1 93 ? 13.054 -7.385 0.451 1.00 92.19 93 GLY A N 1
ATOM 747 C CA . GLY A 1 93 ? 13.397 -7.247 1.875 1.00 92.19 93 GLY A CA 1
ATOM 748 C C . GLY A 1 93 ? 13.480 -5.795 2.357 1.00 92.19 93 GLY A C 1
ATOM 749 O O . GLY A 1 93 ? 12.880 -5.460 3.365 1.00 92.19 93 GLY A O 1
ATOM 750 N N . ALA A 1 94 ? 14.087 -4.897 1.573 1.00 92.94 94 ALA A N 1
ATOM 751 C CA . ALA A 1 94 ? 14.159 -3.476 1.931 1.00 92.94 94 ALA A CA 1
ATOM 752 C C . ALA A 1 94 ? 12.774 -2.811 2.079 1.00 92.94 94 ALA A C 1
ATOM 754 O O . ALA A 1 94 ? 12.572 -1.991 2.966 1.00 92.94 94 ALA A O 1
ATOM 755 N N . LEU A 1 95 ? 11.801 -3.180 1.235 1.00 94.19 95 LEU A N 1
ATOM 756 C CA . LEU A 1 95 ? 10.429 -2.685 1.371 1.00 94.19 95 LEU A CA 1
ATOM 757 C C . LEU A 1 95 ? 9.760 -3.278 2.615 1.00 94.19 95 LEU A C 1
ATOM 759 O O . LEU A 1 95 ? 9.063 -2.560 3.325 1.00 94.19 95 LEU A O 1
ATOM 763 N N . ALA A 1 96 ? 9.963 -4.572 2.874 1.00 94.94 96 ALA A N 1
ATOM 764 C CA . ALA A 1 96 ? 9.441 -5.213 4.076 1.00 94.94 96 ALA A CA 1
ATOM 765 C C . ALA A 1 96 ? 10.017 -4.570 5.349 1.00 94.94 96 ALA A C 1
ATOM 767 O O . ALA A 1 96 ? 9.270 -4.310 6.290 1.00 94.94 96 ALA A O 1
ATOM 768 N N . ASP A 1 97 ? 11.306 -4.223 5.347 1.00 95.56 97 ASP A N 1
ATOM 769 C CA . ASP A 1 97 ? 11.977 -3.513 6.436 1.00 95.56 97 ASP A CA 1
ATOM 770 C C . ASP A 1 97 ? 11.389 -2.116 6.668 1.00 95.56 97 ASP A C 1
ATOM 772 O O . ASP A 1 97 ? 11.067 -1.779 7.811 1.00 95.56 97 ASP A O 1
ATOM 776 N N . ASP A 1 98 ? 11.169 -1.341 5.601 1.00 96.69 98 ASP A N 1
ATOM 777 C CA . ASP A 1 98 ? 10.533 -0.020 5.679 1.00 96.69 98 ASP A CA 1
ATOM 778 C C . ASP A 1 98 ? 9.102 -0.112 6.242 1.00 96.69 98 ASP A C 1
ATOM 780 O O . ASP A 1 98 ? 8.717 0.671 7.114 1.00 96.69 98 ASP A O 1
ATOM 784 N N . VAL A 1 99 ? 8.304 -1.086 5.780 1.00 97.44 99 VAL A N 1
ATOM 785 C CA . VAL A 1 99 ? 6.933 -1.298 6.279 1.00 97.44 99 VAL A CA 1
ATOM 786 C C . VAL A 1 99 ? 6.955 -1.733 7.742 1.00 97.44 99 VAL A C 1
ATOM 788 O O . VAL A 1 99 ? 6.221 -1.164 8.550 1.00 97.44 99 VAL A O 1
ATOM 791 N N . ARG A 1 100 ? 7.828 -2.671 8.122 1.00 96.75 100 ARG A N 1
ATOM 792 C CA . ARG A 1 100 ? 7.975 -3.122 9.513 1.00 96.75 100 ARG A CA 1
ATOM 793 C C . ARG A 1 100 ? 8.376 -1.972 10.435 1.00 96.75 100 ARG A C 1
ATOM 795 O O . ARG A 1 100 ? 7.813 -1.824 11.520 1.00 96.75 100 ARG A O 1
ATOM 802 N N . GLY A 1 101 ? 9.323 -1.138 10.002 1.00 96.88 101 GLY A N 1
ATOM 803 C CA . GLY A 1 101 ? 9.752 0.058 10.725 1.00 96.88 101 GLY A CA 1
ATOM 804 C C . GLY A 1 101 ? 8.619 1.067 10.907 1.00 96.88 101 GLY A C 1
ATOM 805 O O . GLY A 1 101 ? 8.416 1.577 12.011 1.00 96.88 101 GLY A O 1
ATOM 806 N N . ALA A 1 102 ? 7.834 1.309 9.855 1.00 97.19 102 ALA A N 1
ATOM 807 C CA . ALA A 1 102 ? 6.668 2.181 9.922 1.00 97.19 102 ALA A CA 1
ATOM 808 C C . ALA A 1 102 ? 5.587 1.640 10.866 1.00 97.19 102 ALA A C 1
ATOM 810 O O . ALA A 1 102 ? 5.085 2.400 11.691 1.00 97.19 102 ALA A O 1
ATOM 811 N N . VAL A 1 103 ? 5.272 0.340 10.808 1.00 97.12 103 VAL A N 1
ATOM 812 C CA . VAL A 1 103 ? 4.282 -0.271 11.711 1.00 97.12 103 VAL A CA 1
ATOM 813 C C . VAL A 1 103 ? 4.744 -0.205 13.159 1.00 97.12 103 VAL A C 1
ATOM 815 O O . VAL A 1 103 ? 3.950 0.109 14.041 1.00 97.12 103 VAL A O 1
ATOM 818 N N . ARG A 1 104 ? 6.035 -0.426 13.421 1.00 96.12 104 ARG A N 1
ATOM 819 C CA . ARG A 1 104 ? 6.592 -0.296 14.770 1.00 96.12 104 ARG A CA 1
ATOM 820 C C . ARG A 1 104 ? 6.437 1.120 15.333 1.00 96.12 104 ARG A C 1
ATOM 822 O O . ARG A 1 104 ? 6.205 1.261 16.528 1.00 96.12 104 ARG A O 1
ATOM 829 N N . ALA A 1 105 ? 6.552 2.148 14.492 1.00 95.88 105 ALA A N 1
ATOM 830 C CA . ALA A 1 105 ? 6.463 3.547 14.912 1.00 95.88 105 ALA A CA 1
ATOM 831 C C . ALA A 1 105 ? 5.047 3.990 15.329 1.00 95.88 105 ALA A C 1
ATOM 833 O O . ALA A 1 105 ? 4.914 5.036 15.956 1.00 95.88 105 ALA A O 1
ATOM 834 N N . VAL A 1 106 ? 4.011 3.214 14.991 1.00 94.75 106 VAL A N 1
ATOM 835 C CA . VAL A 1 106 ? 2.599 3.525 15.295 1.00 94.75 106 VAL A CA 1
ATOM 836 C C . VAL A 1 106 ? 1.984 2.594 16.348 1.00 94.75 106 VAL A C 1
ATOM 838 O O . VAL A 1 106 ? 0.784 2.670 16.612 1.00 94.75 106 VAL A O 1
ATOM 841 N N . GLN A 1 107 ? 2.791 1.711 16.946 1.00 93.06 107 GLN A N 1
ATOM 842 C CA . GLN A 1 107 ? 2.372 0.861 18.063 1.00 93.06 107 GLN A CA 1
ATOM 843 C C . GLN A 1 107 ? 2.113 1.692 19.327 1.00 93.06 107 GLN A C 1
ATOM 845 O O . GLN A 1 107 ? 2.778 2.699 19.562 1.00 93.06 107 GLN A O 1
ATOM 850 N N . GLY A 1 108 ? 1.195 1.226 20.177 1.00 87.06 108 GLY A N 1
ATOM 851 C CA . GLY A 1 108 ? 0.888 1.824 21.483 1.00 87.06 108 GLY A CA 1
ATOM 852 C C . GLY A 1 108 ? -0.475 2.506 21.505 1.00 87.06 108 GLY A C 1
ATOM 853 O O . GLY A 1 108 ? -1.356 2.069 22.240 1.00 87.06 108 GLY A O 1
ATOM 854 N N . ASP A 1 109 ? -0.668 3.512 20.654 1.00 85.06 109 ASP A N 1
ATOM 855 C CA . ASP A 1 109 ? -1.932 4.264 20.584 1.00 85.06 109 ASP A CA 1
ATOM 856 C C . ASP A 1 109 ? -2.975 3.601 19.669 1.00 85.06 109 ASP A C 1
ATOM 858 O O . ASP A 1 109 ? -4.168 3.887 19.762 1.00 85.06 109 ASP A O 1
ATOM 862 N N . ASN A 1 110 ? -2.533 2.702 18.784 1.00 90.56 110 ASN A N 1
ATOM 863 C CA . ASN A 1 110 ? -3.366 2.024 17.794 1.00 90.56 110 ASN A CA 1
ATOM 864 C C . ASN A 1 110 ? -3.165 0.506 17.843 1.00 90.56 110 ASN A C 1
ATOM 866 O O . ASN A 1 110 ? -2.095 0.014 18.201 1.00 90.56 110 ASN A O 1
ATOM 870 N N . VAL A 1 111 ? -4.185 -0.243 17.414 1.00 93.94 111 VAL A N 1
ATOM 871 C CA . VAL A 1 111 ? -4.099 -1.701 17.237 1.00 93.94 111 VAL A CA 1
ATOM 872 C C . VAL A 1 111 ? -3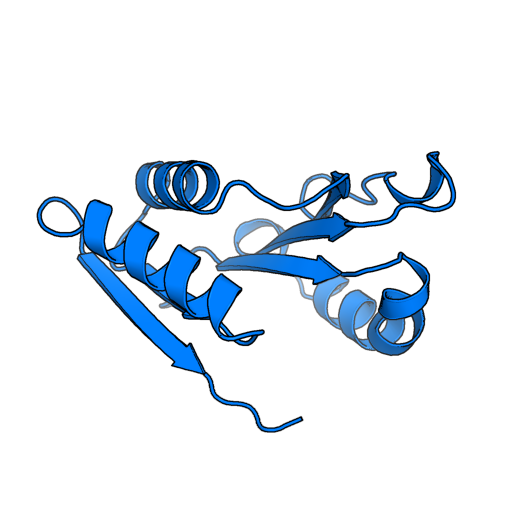.743 -1.990 15.784 1.00 93.94 111 VAL A C 1
ATOM 874 O O . VAL A 1 111 ? -4.614 -1.931 14.909 1.00 93.94 111 VAL A O 1
ATOM 877 N N . VAL A 1 112 ? -2.461 -2.250 15.526 1.00 96.38 112 VAL A N 1
ATOM 878 C CA . VAL A 1 112 ? -1.935 -2.510 14.180 1.00 96.38 112 VAL A CA 1
ATOM 879 C C . VAL A 1 112 ? -1.099 -3.785 14.188 1.00 96.38 112 VAL A C 1
ATOM 881 O O . VAL A 1 112 ? -0.016 -3.809 14.764 1.00 96.38 112 VAL A O 1
ATOM 884 N N . ASP A 1 113 ? -1.569 -4.822 13.506 1.00 95.38 113 ASP A N 1
ATOM 885 C CA . ASP A 1 113 ? -0.814 -6.058 13.314 1.00 95.38 113 ASP A CA 1
ATOM 886 C C . ASP A 1 113 ? 0.033 -5.972 12.044 1.00 95.38 113 ASP A C 1
ATOM 888 O O . ASP A 1 113 ? -0.427 -5.493 11.005 1.00 95.38 113 ASP A O 1
ATOM 892 N N . PHE A 1 114 ? 1.267 -6.465 12.113 1.00 95.94 114 PHE A N 1
ATOM 893 C CA . PHE A 1 114 ? 2.148 -6.588 10.955 1.00 95.94 114 PHE A CA 1
ATOM 894 C C . PHE A 1 114 ? 2.249 -8.046 10.518 1.00 95.94 114 PHE A C 1
ATOM 896 O O . PHE A 1 114 ? 2.522 -8.924 11.336 1.00 95.94 114 PHE A O 1
ATOM 903 N N . ILE A 1 115 ? 2.065 -8.283 9.222 1.00 94.38 115 ILE A N 1
ATOM 904 C CA . ILE A 1 115 ? 2.217 -9.588 8.590 1.00 94.38 115 ILE A CA 1
ATOM 905 C C . ILE A 1 115 ? 3.202 -9.431 7.436 1.00 94.38 115 ILE A C 1
ATOM 907 O O . ILE A 1 115 ? 3.069 -8.553 6.587 1.00 94.38 115 ILE A O 1
ATOM 911 N N . GLU A 1 116 ? 4.206 -10.291 7.402 1.00 88.81 116 GLU A N 1
ATOM 912 C CA . GLU A 1 116 ? 5.129 -10.369 6.281 1.00 88.81 116 GLU A CA 1
ATOM 913 C C . GLU A 1 116 ? 4.816 -11.623 5.483 1.00 88.81 116 GLU A C 1
ATOM 915 O O . GLU A 1 116 ? 4.865 -12.737 6.007 1.00 88.81 116 GLU A O 1
ATOM 920 N N . GLU A 1 117 ? 4.451 -11.434 4.221 1.00 84.44 117 GLU A N 1
ATOM 921 C CA . GLU A 1 117 ? 4.098 -12.524 3.328 1.00 84.44 117 GLU A CA 1
ATOM 922 C C . GLU A 1 117 ? 5.269 -12.825 2.397 1.00 84.44 117 GLU A C 1
ATOM 924 O O . GLU A 1 117 ? 5.635 -12.035 1.526 1.00 84.44 117 GLU A O 1
ATOM 929 N N . SER A 1 118 ? 5.836 -14.017 2.563 1.00 74.12 118 SER A N 1
ATOM 930 C CA . SER A 1 118 ? 6.877 -14.561 1.693 1.00 74.12 118 SER A CA 1
ATOM 931 C C . SER A 1 118 ? 6.249 -15.420 0.599 1.00 74.12 118 SER A C 1
ATOM 933 O O . SER A 1 118 ? 6.494 -16.626 0.535 1.00 74.12 118 SER A O 1
ATOM 935 N N . PHE A 1 119 ? 5.410 -14.827 -0.258 1.00 66.62 119 PHE A N 1
ATOM 936 C CA . PHE A 1 119 ? 5.016 -15.511 -1.489 1.00 66.62 119 PHE A CA 1
ATOM 937 C C . PHE A 1 119 ? 6.273 -15.650 -2.351 1.00 66.62 119 PHE A C 1
ATOM 939 O O . PHE A 1 119 ? 6.791 -14.671 -2.885 1.00 66.62 119 PHE A O 1
ATOM 946 N N . THR A 1 120 ? 6.825 -16.860 -2.404 1.00 47.56 120 THR A N 1
ATOM 947 C CA . THR A 1 120 ? 8.010 -17.172 -3.204 1.00 47.56 120 THR A CA 1
ATOM 948 C C . THR A 1 120 ? 7.735 -16.841 -4.670 1.00 47.56 120 THR A C 1
ATOM 950 O O . THR A 1 120 ? 6.717 -17.280 -5.210 1.00 47.56 120 THR A O 1
ATOM 953 N N . TRP A 1 121 ? 8.624 -16.053 -5.274 1.00 42.88 121 TRP A N 1
ATOM 954 C CA . TRP A 1 121 ? 8.643 -15.712 -6.700 1.00 42.88 121 TRP A CA 1
ATOM 955 C C . TRP A 1 121 ? 9.225 -16.835 -7.558 1.00 42.88 121 TRP A C 1
ATOM 957 O O . TRP A 1 121 ? 10.151 -17.532 -7.080 1.00 42.88 121 TRP A O 1
#

Radius of gyration: 15.03 Å; chains: 1; bounding box: 36×28×42 Å

pLDDT: mean 89.2, std 9.87, range [42.88, 97.5]

Organism: Ophiocordyceps sinensis (strain Co18 / CGMCC 3.14243) (NCBI:txid911162)

Foldseek 3Di:
DDPAQADEAEAEDAELVVCVVCVVVVVVCVPPPPSLRHAAYEYEHQHYPDPVSQDAPDPRHGYHYRDDQLLVVVVVVQVVDPAAEEDEDDDDPVVLVSNVVSQVVPPDVGRYHYHYDDPDD

Sequence (121 aa):
MVATRRVTLVWIVRTYETLEWVRPFMDMILRIPNRKDILRIQVFVTRPQNPRDIVSASSTVKMFPGRPNIHLLLNKEVQDQIGAMSVSVCGPGALADDVRGAVRAVQGDNVVDFIEESFTW

InterPro domains:
  IPR013121 Ferric reductase, NAD binding domain [PF08030] (3-49)
  IPR013121 Ferric reductase, NAD binding domain [PF08030] (53-103)
  IPR039261 Ferredoxin-NADP reductase (FNR), nucleotide-binding domain [G3DSA:3.40.50.80] (1-121)
  IPR039261 Ferredoxin-NADP reductase (FNR), nucleotide-binding domain [SSF52343] (4-106)
  IPR051410 Ferric/Cupric Reductase Transmembrane Component [PTHR32361] (3-121)

Secondary structure (DSSP, 8-state):
--S---EEEEEEESSGGGGTTTHHHHHHHTTSTTGGGTEEEEEEESS-SSGGGG--SBTTEEEEES---HHHHHHHHHHT--S-EEEEE-S-HHHHHHHHHHHHHTBTTB-EEEEE-----